Protein AF-A0A7K3GG65-F1 (afdb_monomer)

Sequence (45 aa):
WLAAQPTVAAPIASARTVEQLPALLGVAELSLTDDEVARLTRASA

Mean predicted aligned error: 2.4 Å

Secondary structure (DSSP, 8-state):
-GGGSTT-S------SSGGGHHHHHGGGT-PPPHHHHHHHHHHT-

Radius of gyration: 12.13 Å; Cα contacts (8 Å, |Δi|>4): 18; chains: 1; bounding box: 30×23×28 Å

Structure (mmCIF, N/CA/C/O backbone):
data_AF-A0A7K3GG65-F1
#
_entry.id   AF-A0A7K3GG65-F1
#
loop_
_atom_site.group_PDB
_atom_site.id
_atom_site.type_symbol
_atom_site.label_atom_id
_atom_site.label_alt_id
_atom_site.label_comp_id
_atom_site.label_asym_id
_atom_site.label_entity_id
_atom_site.label_seq_id
_atom_site.pdbx_PDB_ins_code
_atom_site.Cartn_x
_atom_site.Cartn_y
_atom_site.Cartn_z
_atom_site.occupancy
_atom_site.B_iso_or_equiv
_atom_site.auth_seq_id
_atom_site.auth_comp_id
_atom_site.auth_asym_id
_atom_site.auth_atom_id
_atom_site.pdbx_PDB_model_num
ATOM 1 N N . TRP A 1 1 ? -1.590 -3.139 -0.314 1.00 95.19 1 TRP A N 1
ATOM 2 C CA . TRP A 1 1 ? -1.883 -3.907 0.915 1.00 95.19 1 TRP A CA 1
ATOM 3 C C . TRP A 1 1 ? -1.018 -3.477 2.095 1.00 95.19 1 TRP A C 1
ATOM 5 O O . TRP A 1 1 ? -1.591 -2.978 3.051 1.00 95.19 1 TRP A O 1
ATOM 15 N N . LEU A 1 2 ? 0.321 -3.595 2.035 1.00 95.19 2 LEU A N 1
ATOM 16 C CA . LEU A 1 2 ? 1.208 -3.213 3.154 1.00 95.19 2 LEU A CA 1
ATOM 17 C C . LEU A 1 2 ? 0.975 -1.782 3.666 1.00 95.19 2 LEU A C 1
ATOM 19 O O . LEU A 1 2 ? 0.861 -1.589 4.867 1.00 95.19 2 LEU A O 1
ATOM 23 N N . ALA A 1 3 ? 0.830 -0.805 2.764 1.00 95.62 3 ALA A N 1
ATOM 24 C CA . ALA A 1 3 ? 0.564 0.593 3.126 1.00 95.62 3 ALA A CA 1
ATOM 25 C C . ALA A 1 3 ? -0.770 0.821 3.872 1.00 95.62 3 ALA A C 1
ATOM 27 O O . ALA A 1 3 ? -0.940 1.859 4.493 1.00 95.62 3 ALA A O 1
ATOM 28 N N . ALA A 1 4 ? -1.709 -0.131 3.815 1.00 95.69 4 ALA A N 1
ATOM 29 C CA . ALA A 1 4 ? -2.988 -0.053 4.523 1.00 95.6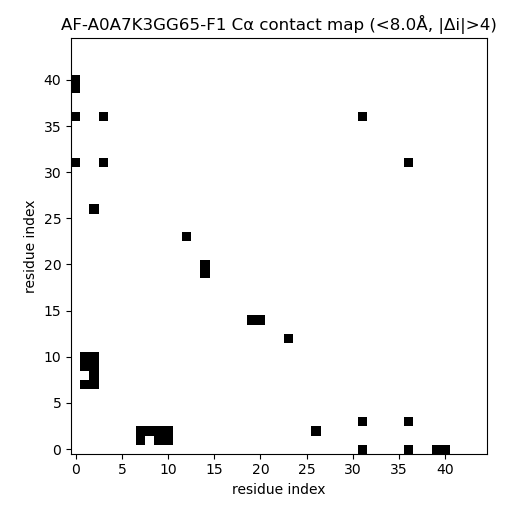9 4 ALA A CA 1
ATOM 30 C C . ALA A 1 4 ? -2.938 -0.693 5.926 1.00 95.69 4 ALA A C 1
ATOM 32 O O . ALA A 1 4 ? -3.952 -0.729 6.617 1.00 95.69 4 ALA A O 1
ATOM 33 N N . GLN A 1 5 ? -1.794 -1.251 6.345 1.00 95.19 5 GLN A N 1
ATOM 34 C CA . GLN A 1 5 ? -1.672 -1.906 7.648 1.00 95.19 5 GLN A CA 1
ATOM 35 C C . GLN A 1 5 ? -1.375 -0.882 8.758 1.00 95.19 5 GLN A C 1
ATOM 37 O O . GLN A 1 5 ? -0.464 -0.072 8.590 1.00 95.19 5 GLN A O 1
ATOM 42 N N . PRO A 1 6 ? -2.053 -0.941 9.924 1.00 94.56 6 PRO A N 1
ATOM 43 C CA . PRO A 1 6 ? -1.951 0.098 10.958 1.00 94.56 6 PRO A CA 1
ATOM 44 C C . PRO A 1 6 ? -0.545 0.339 11.522 1.00 94.56 6 PRO A C 1
ATOM 46 O O . PRO A 1 6 ? -0.242 1.429 11.996 1.00 94.56 6 PRO A O 1
ATOM 49 N N . THR A 1 7 ? 0.310 -0.684 11.516 1.00 96.44 7 THR A N 1
ATOM 50 C CA . THR A 1 7 ? 1.659 -0.632 12.099 1.00 96.44 7 THR A CA 1
ATOM 51 C C . THR A 1 7 ? 2.751 -0.339 11.070 1.00 96.44 7 THR A C 1
ATOM 53 O O . THR A 1 7 ? 3.925 -0.256 11.428 1.00 96.44 7 THR A O 1
ATOM 56 N N . VAL A 1 8 ? 2.391 -0.183 9.792 1.00 95.62 8 VAL A N 1
ATOM 57 C CA . VAL A 1 8 ? 3.335 0.069 8.702 1.00 95.62 8 VAL A CA 1
ATOM 58 C C . VAL A 1 8 ? 3.325 1.556 8.373 1.00 95.62 8 VAL A C 1
ATOM 60 O O . VAL A 1 8 ? 2.378 2.060 7.784 1.00 95.62 8 VAL A O 1
ATOM 63 N N . ALA A 1 9 ? 4.407 2.258 8.711 1.00 96.00 9 ALA A N 1
ATOM 64 C CA . ALA A 1 9 ? 4.543 3.678 8.383 1.00 96.00 9 ALA A CA 1
ATOM 65 C C . ALA A 1 9 ? 4.692 3.919 6.868 1.00 96.00 9 ALA A C 1
ATOM 67 O O . ALA A 1 9 ? 4.101 4.849 6.328 1.00 96.00 9 AL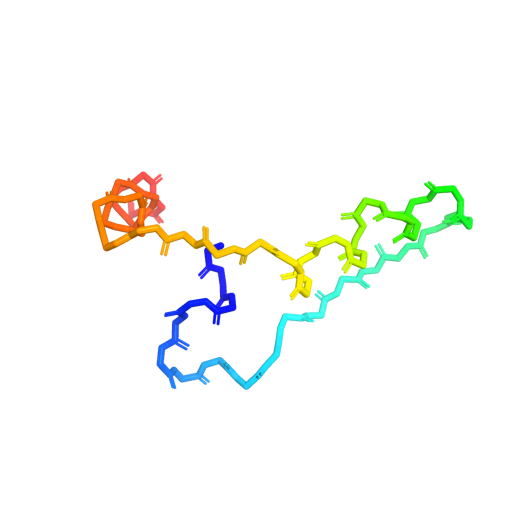A A O 1
ATOM 68 N N . ALA A 1 10 ? 5.485 3.087 6.184 1.00 95.00 10 ALA A N 1
ATOM 69 C CA . ALA A 1 10 ? 5.647 3.122 4.733 1.00 95.00 10 ALA A CA 1
ATOM 70 C C . ALA A 1 10 ? 6.191 1.780 4.201 1.00 95.00 10 ALA A C 1
ATOM 72 O O . ALA A 1 10 ? 7.038 1.166 4.857 1.00 95.00 10 ALA A O 1
ATOM 73 N N . PRO A 1 11 ? 5.758 1.317 3.014 1.00 94.75 11 PRO A N 1
ATOM 74 C CA . PRO A 1 11 ? 6.390 0.193 2.331 1.00 94.75 11 PRO A CA 1
ATOM 75 C C . PRO A 1 11 ? 7.727 0.612 1.702 1.00 94.75 11 PRO A C 1
ATOM 77 O O . PRO A 1 11 ? 7.846 1.694 1.132 1.00 94.75 11 PRO A O 1
ATOM 80 N N . ILE A 1 12 ? 8.722 -0.276 1.748 1.00 96.00 12 ILE A N 1
ATOM 81 C CA . ILE A 1 12 ? 10.012 -0.089 1.073 1.00 96.00 12 ILE A CA 1
ATOM 82 C C . ILE A 1 12 ? 10.077 -1.059 -0.103 1.00 96.00 12 ILE A C 1
ATOM 84 O O . ILE A 1 12 ? 9.904 -2.264 0.075 1.00 96.00 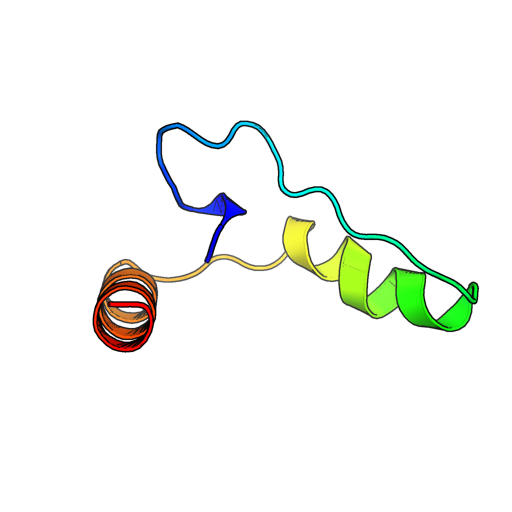12 ILE A O 1
ATOM 88 N N . ALA A 1 13 ? 10.345 -0.535 -1.297 1.00 96.12 13 ALA A N 1
ATOM 89 C CA . ALA A 1 13 ? 10.515 -1.331 -2.503 1.00 96.12 13 ALA A CA 1
ATOM 90 C C . ALA A 1 13 ? 11.854 -1.014 -3.174 1.00 96.12 13 ALA A C 1
ATOM 92 O O . ALA A 1 13 ? 12.241 0.146 -3.305 1.00 96.12 13 ALA A O 1
ATOM 93 N N . SER A 1 14 ? 12.559 -2.055 -3.612 1.00 97.75 14 SER A N 1
ATOM 94 C CA . 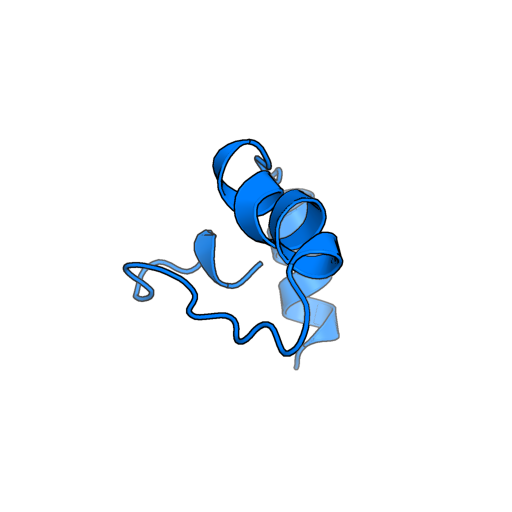SER A 1 14 ? 13.790 -1.918 -4.387 1.00 97.75 14 SER A CA 1
ATOM 95 C C . SER A 1 14 ? 13.487 -1.870 -5.882 1.00 97.75 14 SER A C 1
ATOM 97 O O . SER A 1 14 ? 12.670 -2.641 -6.384 1.00 97.75 14 SER A O 1
ATOM 99 N N . ALA A 1 15 ? 14.216 -1.020 -6.599 1.00 97.81 15 ALA A N 1
ATOM 100 C CA . ALA A 1 15 ? 14.277 -1.015 -8.053 1.00 97.81 15 ALA A CA 1
ATOM 101 C C . ALA A 1 15 ? 15.713 -1.312 -8.500 1.00 97.81 15 ALA A C 1
ATOM 103 O O . ALA A 1 15 ? 16.671 -0.801 -7.924 1.00 97.81 15 ALA A O 1
ATOM 104 N N . ARG A 1 16 ? 15.855 -2.144 -9.530 1.00 98.00 16 ARG A N 1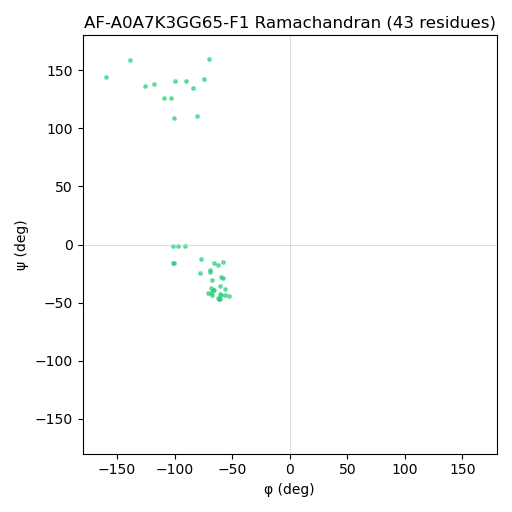
ATOM 105 C CA . ARG A 1 16 ? 17.118 -2.426 -10.224 1.00 98.00 16 ARG A CA 1
ATOM 106 C C . ARG A 1 16 ? 17.254 -1.658 -11.539 1.00 98.00 16 ARG A C 1
ATOM 108 O O . ARG A 1 16 ? 18.356 -1.579 -12.067 1.00 98.00 16 ARG A O 1
ATOM 115 N N . THR A 1 17 ? 16.157 -1.109 -12.065 1.00 98.25 17 THR A N 1
ATOM 116 C CA . THR A 1 17 ? 16.167 -0.187 -13.208 1.00 98.25 17 THR A CA 1
ATOM 117 C C . THR A 1 17 ? 15.188 0.965 -12.986 1.00 98.25 17 THR A C 1
ATOM 119 O O . THR A 1 17 ? 14.259 0.864 -12.181 1.00 98.25 17 THR A O 1
ATOM 122 N N . VAL A 1 18 ? 15.397 2.075 -13.694 1.00 98.12 18 VAL A N 1
ATOM 123 C CA . VAL A 1 18 ? 14.600 3.303 -13.530 1.00 98.12 18 VAL A CA 1
ATOM 124 C C . VAL A 1 18 ? 13.157 3.101 -13.997 1.00 98.12 18 VAL A C 1
ATOM 126 O O . VAL A 1 18 ? 12.232 3.656 -13.412 1.00 98.12 18 VAL A O 1
ATOM 129 N N . GLU A 1 19 ? 12.938 2.238 -14.984 1.00 98.12 19 GLU A N 1
ATOM 130 C CA . GLU A 1 19 ? 11.624 1.943 -15.564 1.00 98.12 19 GLU A CA 1
ATOM 131 C C . GLU A 1 19 ? 10.676 1.260 -14.568 1.00 98.12 19 GLU A C 1
ATOM 133 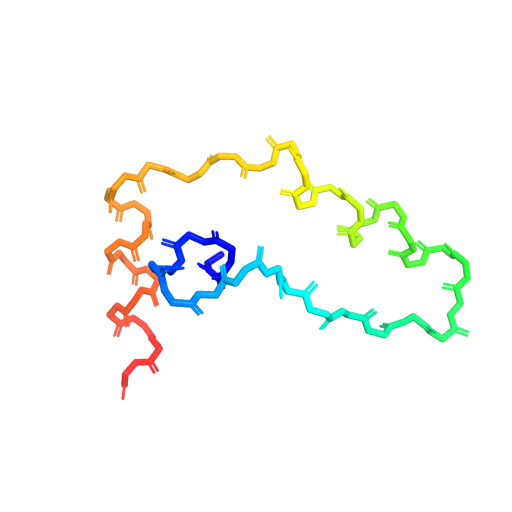O O . GLU A 1 19 ? 9.469 1.226 -14.789 1.00 98.12 19 GLU A O 1
ATOM 138 N N . GLN A 1 20 ? 11.195 0.730 -13.456 1.00 98.44 20 GLN A N 1
ATOM 139 C CA . GLN A 1 20 ? 10.375 0.168 -12.383 1.00 98.44 20 GLN A CA 1
ATOM 140 C C . GLN A 1 20 ? 9.760 1.255 -11.490 1.00 98.44 20 GLN A C 1
ATOM 142 O O . GLN A 1 20 ? 8.723 1.015 -10.870 1.00 98.44 20 GLN A O 1
ATOM 147 N N . LEU A 1 21 ? 10.370 2.446 -11.423 1.00 97.81 21 LEU A N 1
ATOM 148 C CA . LEU A 1 21 ? 9.954 3.507 -10.506 1.00 97.81 21 LEU A CA 1
ATOM 149 C C . LEU A 1 21 ? 8.506 3.969 -10.717 1.00 97.81 21 LEU A C 1
ATOM 151 O O . LEU A 1 21 ? 7.816 4.083 -9.707 1.00 97.81 21 LEU A O 1
ATOM 155 N N . PRO A 1 22 ? 7.989 4.176 -11.949 1.00 97.50 22 PRO A N 1
ATOM 156 C CA . PRO A 1 22 ? 6.598 4.596 -12.133 1.00 97.50 22 PRO A CA 1
ATOM 157 C C . PRO A 1 22 ? 5.593 3.638 -11.483 1.00 97.50 22 PRO A C 1
ATOM 159 O O . PRO A 1 22 ? 4.679 4.076 -10.790 1.00 97.50 22 PRO A O 1
ATOM 162 N N . ALA A 1 23 ? 5.798 2.325 -11.631 1.00 96.31 23 ALA A N 1
ATOM 163 C CA . ALA A 1 23 ? 4.922 1.326 -11.025 1.00 96.31 23 ALA A CA 1
ATO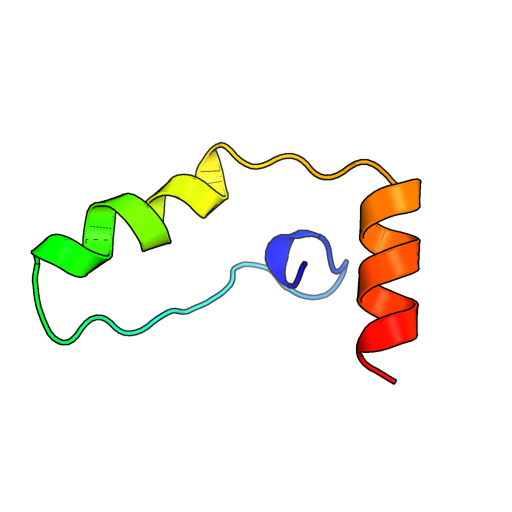M 164 C C . ALA A 1 23 ? 5.034 1.299 -9.490 1.00 96.31 23 ALA A C 1
ATOM 166 O O . ALA A 1 23 ? 4.029 1.130 -8.805 1.00 96.31 23 ALA A O 1
ATOM 167 N N . LEU A 1 24 ? 6.241 1.482 -8.940 1.00 97.12 24 LEU A N 1
ATOM 168 C CA . LEU A 1 24 ? 6.459 1.509 -7.489 1.00 97.12 24 LEU A CA 1
ATOM 169 C C . LEU A 1 24 ? 5.887 2.775 -6.837 1.00 97.12 24 LEU A C 1
ATOM 171 O O . LEU A 1 24 ? 5.268 2.693 -5.777 1.00 97.12 24 LEU A O 1
ATOM 175 N N . LEU A 1 25 ? 6.071 3.936 -7.470 1.00 96.31 25 LEU A N 1
ATOM 176 C CA . LEU A 1 25 ? 5.591 5.227 -6.969 1.00 96.31 25 LEU A CA 1
ATOM 177 C C . LEU A 1 25 ? 4.063 5.349 -7.023 1.00 96.31 25 LEU A C 1
ATOM 179 O O . LEU A 1 25 ? 3.491 6.067 -6.205 1.00 96.31 25 LEU A O 1
ATOM 183 N N . GLY A 1 26 ? 3.393 4.582 -7.891 1.00 96.56 26 GLY A N 1
ATOM 184 C CA . GLY A 1 26 ? 1.929 4.516 -7.959 1.00 96.56 26 GLY A CA 1
ATOM 185 C C . GLY A 1 26 ? 1.246 4.087 -6.651 1.00 96.56 26 GLY A C 1
ATOM 186 O O . GLY A 1 26 ? 0.050 4.311 -6.484 1.00 96.56 26 GLY A O 1
ATOM 187 N N . VAL A 1 27 ? 1.983 3.531 -5.677 1.00 95.69 27 VAL A N 1
ATOM 188 C CA . VAL A 1 27 ? 1.443 3.231 -4.338 1.00 95.69 27 VAL A CA 1
ATOM 189 C C . VAL A 1 27 ? 0.884 4.469 -3.628 1.00 95.69 27 VAL A C 1
ATOM 191 O O . VAL A 1 27 ? -0.038 4.330 -2.832 1.00 95.69 27 VAL A O 1
ATOM 194 N N . ALA A 1 28 ? 1.407 5.665 -3.921 1.00 93.88 28 ALA A N 1
ATOM 195 C CA . ALA A 1 28 ? 0.946 6.915 -3.314 1.00 93.88 28 ALA A CA 1
ATOM 196 C C . ALA A 1 28 ? -0.464 7.325 -3.775 1.00 93.88 28 ALA A C 1
ATOM 198 O O . ALA A 1 28 ? -1.146 8.075 -3.082 1.00 93.88 28 ALA A O 1
ATOM 199 N N . GLU A 1 29 ? -0.900 6.828 -4.932 1.00 95.44 29 GLU A N 1
ATOM 200 C CA . GLU A 1 29 ? -2.197 7.147 -5.536 1.00 95.44 29 GLU A CA 1
ATOM 201 C C . GLU A 1 29 ? -3.224 6.029 -5.310 1.00 95.44 29 GLU A C 1
ATOM 203 O O . GLU A 1 29 ? -4.430 6.229 -5.461 1.00 95.44 29 GLU A O 1
ATOM 208 N N . LEU A 1 30 ? -2.760 4.838 -4.924 1.00 95.38 30 LEU A N 1
ATOM 209 C CA . LEU A 1 30 ? -3.609 3.674 -4.730 1.00 95.38 30 LEU A CA 1
ATOM 210 C C . LEU A 1 30 ? -4.314 3.720 -3.370 1.00 95.38 30 LEU A C 1
ATOM 212 O O . LEU A 1 30 ? -3.709 3.467 -2.329 1.00 95.38 30 LEU A O 1
ATOM 216 N N . SER A 1 31 ? -5.628 3.925 -3.397 1.00 95.75 31 SER A N 1
ATOM 217 C CA . SER A 1 31 ? -6.511 3.698 -2.249 1.00 95.75 31 SER A CA 1
ATOM 218 C C . SER A 1 31 ? -7.269 2.387 -2.430 1.00 95.75 31 SER A C 1
ATOM 220 O O . SER A 1 31 ? -7.915 2.184 -3.454 1.00 95.75 31 SER A O 1
ATOM 222 N N . LEU A 1 32 ? -7.183 1.497 -1.442 1.00 96.94 32 LEU A N 1
ATOM 223 C CA . LEU A 1 32 ? -7.956 0.256 -1.404 1.00 96.94 32 LEU A CA 1
ATOM 224 C C . LEU A 1 32 ? -9.165 0.446 -0.494 1.00 96.94 32 LEU A C 1
ATOM 226 O O . LEU A 1 32 ? -9.049 1.045 0.573 1.00 96.94 32 LEU A O 1
ATOM 230 N N . THR A 1 33 ? -10.300 -0.105 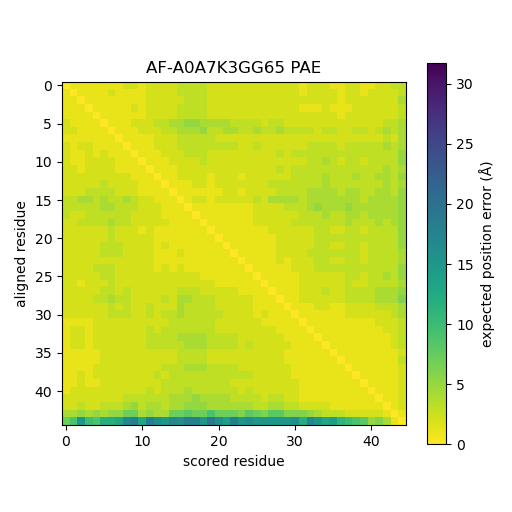-0.897 1.00 98.25 33 THR A N 1
ATOM 231 C CA . THR A 1 33 ? -11.483 -0.211 -0.037 1.00 98.25 33 THR A CA 1
ATOM 232 C C . THR A 1 33 ? -11.260 -1.227 1.082 1.00 98.25 33 THR A C 1
ATOM 234 O O . THR A 1 33 ? -10.432 -2.136 0.962 1.00 98.25 33 THR A O 1
ATOM 237 N N . ASP A 1 34 ? -12.049 -1.131 2.152 1.00 97.81 34 ASP A N 1
ATOM 238 C CA . ASP A 1 34 ? -11.988 -2.081 3.269 1.00 97.81 34 ASP A CA 1
ATOM 239 C C . ASP A 1 34 ? -12.203 -3.532 2.803 1.00 97.81 34 ASP A C 1
ATOM 241 O O . ASP A 1 34 ? -11.491 -4.442 3.234 1.00 97.81 34 ASP A O 1
ATOM 245 N N . ASP A 1 35 ? -13.109 -3.746 1.844 1.00 98.44 35 ASP A N 1
ATOM 246 C CA . ASP A 1 35 ? -13.368 -5.063 1.254 1.00 98.44 35 ASP A CA 1
ATOM 247 C C . ASP A 1 35 ? -12.163 -5.600 0.466 1.00 98.44 35 ASP A C 1
ATOM 249 O O . ASP A 1 35 ? -11.848 -6.793 0.513 1.00 98.44 35 ASP A O 1
ATOM 253 N N . GLU A 1 36 ? -11.453 -4.742 -0.267 1.00 98.50 36 GLU A N 1
ATOM 254 C CA . GLU A 1 36 ? -10.223 -5.118 -0.969 1.00 98.50 36 GLU A CA 1
ATOM 255 C C . GLU A 1 36 ? -9.096 -5.450 0.001 1.00 98.50 36 GLU A C 1
ATOM 257 O O . GLU A 1 36 ? -8.419 -6.466 -0.182 1.00 98.50 36 GLU A O 1
ATOM 262 N N . VAL A 1 37 ? -8.925 -4.648 1.057 1.00 97.56 37 VAL A N 1
ATOM 263 C CA . VAL A 1 37 ? -7.954 -4.930 2.118 1.00 97.56 37 VAL A CA 1
ATOM 264 C C . VAL A 1 37 ? -8.281 -6.265 2.784 1.00 97.56 37 VAL A C 1
ATOM 266 O O . VAL A 1 37 ? -7.393 -7.108 2.897 1.00 97.56 37 VAL A O 1
ATOM 269 N N . ALA A 1 38 ? -9.544 -6.519 3.137 1.00 97.31 38 ALA A N 1
ATOM 270 C CA . ALA A 1 38 ? -9.977 -7.777 3.740 1.00 97.31 38 ALA A CA 1
ATOM 271 C C . ALA A 1 38 ? -9.716 -8.987 2.826 1.00 97.31 38 ALA A C 1
ATOM 273 O O . ALA A 1 38 ? -9.226 -10.021 3.289 1.00 97.31 38 ALA A O 1
ATOM 274 N N . ARG A 1 39 ? -9.992 -8.870 1.517 1.00 98.12 39 ARG A N 1
ATOM 275 C CA . ARG A 1 39 ? -9.693 -9.931 0.538 1.00 98.12 39 ARG A CA 1
ATOM 276 C C . ARG A 1 39 ? -8.197 -10.227 0.448 1.00 98.12 39 ARG A C 1
ATOM 278 O O . ARG A 1 39 ? -7.820 -11.396 0.484 1.00 98.12 39 ARG A O 1
ATOM 285 N N . LEU A 1 40 ? -7.363 -9.193 0.361 1.00 97.44 40 LEU A N 1
ATOM 286 C CA . LEU A 1 40 ? -5.907 -9.333 0.281 1.00 97.44 40 LEU A CA 1
ATOM 287 C C . LEU A 1 40 ? -5.313 -9.907 1.575 1.00 97.44 40 LEU A C 1
ATOM 289 O O . LEU A 1 40 ? -4.440 -10.769 1.506 1.00 97.44 40 LEU A O 1
ATOM 293 N N . THR A 1 41 ? -5.825 -9.500 2.741 1.00 96.19 41 THR A N 1
ATOM 294 C CA . THR A 1 41 ? -5.429 -10.063 4.041 1.00 96.19 41 THR A CA 1
ATOM 295 C C . THR A 1 41 ? -5.746 -11.554 4.110 1.00 96.19 41 THR A C 1
ATOM 297 O O . THR A 1 41 ? -4.873 -12.336 4.468 1.00 96.19 41 THR A O 1
ATOM 300 N N . ARG A 1 42 ? -6.956 -11.976 3.708 1.00 97.31 42 ARG A N 1
ATOM 301 C CA . ARG A 1 42 ? -7.316 -13.407 3.680 1.00 97.31 42 ARG A CA 1
ATOM 302 C C . ARG A 1 42 ? -6.430 -14.232 2.748 1.00 97.31 42 ARG A C 1
ATOM 304 O O . ARG A 1 42 ? -6.169 -15.383 3.054 1.00 97.31 42 ARG A O 1
ATOM 311 N N . ALA A 1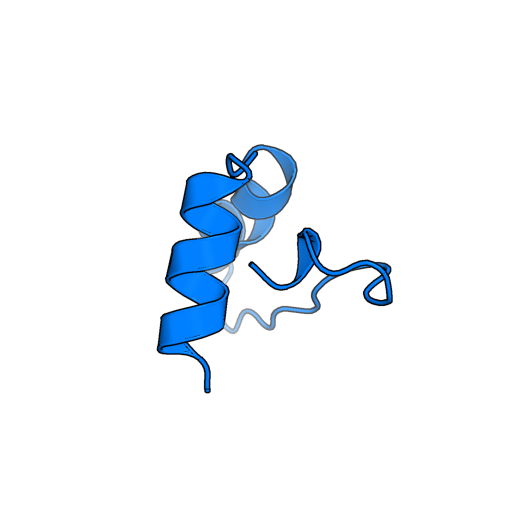 43 ? -6.002 -13.663 1.622 1.00 97.06 43 ALA A N 1
ATOM 312 C CA . ALA A 1 43 ? -5.135 -14.349 0.664 1.00 97.06 43 ALA A CA 1
ATOM 313 C C . ALA A 1 43 ? -3.660 -14.427 1.104 1.00 97.06 43 ALA A C 1
ATOM 315 O O . ALA A 1 43 ? -2.886 -15.140 0.473 1.00 97.06 43 ALA A O 1
ATOM 316 N N . SER A 1 44 ? -3.267 -13.672 2.136 1.00 88.06 44 SER A N 1
ATOM 317 C CA . SER A 1 44 ? -1.882 -13.577 2.623 1.00 88.06 44 SER A CA 1
ATOM 318 C C . SER A 1 44 ? -1.616 -14.412 3.887 1.00 88.06 44 SER A C 1
ATOM 320 O O . SER A 1 44 ? -0.492 -14.385 4.388 1.00 88.06 44 SER A O 1
ATOM 322 N N . ALA A 1 45 ? -2.640 -15.097 4.412 1.00 72.56 45 ALA A N 1
ATOM 323 C CA . ALA A 1 45 ? -2.577 -16.020 5.551 1.00 72.56 45 ALA A CA 1
ATOM 324 C C . ALA A 1 45 ? -2.441 -17.470 5.069 1.00 72.56 45 ALA A C 1
ATOM 326 O O . ALA A 1 45 ? -1.728 -18.238 5.750 1.00 72.56 45 ALA A O 1
#

Solvent-accessible surface area (backbone atoms only — not comparable to full-atom values): 3120 Å² total; per-residue (Å²): 109,65,68,77,38,95,87,40,93,68,76,86,82,91,71,94,52,77,84,50,46,67,70,62,59,46,58,82,75,63,80,75,53,72,68,55,46,53,53,53,52,66,76,73,113

Foldseek 3Di:
DQVPDPPRPDDDDDDPDPVCVVVVVCVVVDDDDPVRVVVVVVVVD

pLDDT: mean 95.94, std 3.94, range [72.56, 98.5]